Protein AF-A0A7X4BFS0-F1 (afdb_monomer)

Solvent-accessible surface area (backbone atoms only — not comparable to full-atom values): 9267 Å² total; per-residue (Å²): 131,90,77,51,60,49,44,69,48,76,44,58,47,98,89,66,48,78,75,46,75,37,72,55,96,69,86,76,46,58,74,46,73,64,33,52,51,32,42,39,51,57,67,19,65,81,43,60,78,90,47,25,66,59,45,36,52,52,49,55,56,50,54,76,76,43,89,74,65,77,42,46,57,51,47,68,47,74,49,69,36,77,78,54,29,40,40,33,29,56,50,80,63,52,73,77,65,92,66,52,55,41,28,45,33,22,42,80,90,52,49,80,75,49,74,45,74,43,67,77,72,58,46,77,77,46,38,52,90,51,31,37,35,26,38,34,62,53,99,84,66,52,80,40,84,46,80,41,81,40,83,81,92,78,131

Sequence (155 aa):
MAQNDSYEIKAFDLDGTLRKIVRRDHERVAPTPAHLDAYIEDQAAASPEEERTQRRAELRESLRHRYVPETHPAYAAAMSDLADHLWVREYNLPGEGDAEPAWTIFDPDGRVLGFMETPAGLSIFEVGEDYILGLTRDDLGVEFVQMWTLERSGR

Mean predicted aligned error: 5.93 Å

pLDDT: mean 88.61, std 8.71, range [41.59, 96.75]

Nearest PDB structures (foldseek):
  5nni-assembly1_A  TM=5.300E-01  e=1.292E-01  Mus musculus
  3f6k-assembly1_A  TM=4.888E-01  e=1.534E-01  Homo sapiens
  5nmr-assembly1_A  TM=4.929E-01  e=2.287E-01  Mus musculus
  5znn-assembly1_B  TM=5.126E-01  e=3.220E-01  Mus musculus
  5znn-assembly1_A  TM=4.950E-01  e=2.873E-01  Mus musculus

Radius of gyration: 18.16 Å; Cα contacts (8 Å, |Δi|>4): 235; chains: 1; bounding box: 48×37×43 Å

Structure (mmCIF, N/CA/C/O backbone):
data_AF-A0A7X4BFS0-F1
#
_entry.id   AF-A0A7X4BFS0-F1
#
loop_
_atom_site.group_PDB
_atom_site.id
_atom_site.type_symbol
_atom_site.label_atom_id
_atom_site.label_alt_id
_atom_site.label_comp_id
_atom_site.label_asym_id
_atom_site.label_entity_id
_atom_site.label_seq_id
_atom_site.pdbx_PDB_ins_code
_atom_site.Cartn_x
_atom_site.Cartn_y
_atom_site.Cartn_z
_atom_site.occupancy
_atom_site.B_iso_or_equiv
_atom_site.auth_seq_id
_atom_site.auth_comp_id
_atom_site.auth_asym_id
_atom_site.auth_atom_id
_atom_site.pdbx_PDB_model_num
ATOM 1 N N . MET A 1 1 ? 8.533 -17.268 5.330 1.00 41.59 1 MET A N 1
ATOM 2 C CA . MET A 1 1 ? 8.102 -16.016 4.675 1.00 41.59 1 MET A CA 1
ATOM 3 C C . MET A 1 1 ? 6.617 -16.155 4.411 1.00 41.59 1 MET A C 1
ATOM 5 O O . MET A 1 1 ? 6.233 -17.201 3.907 1.00 41.59 1 MET A O 1
ATOM 9 N N . ALA A 1 2 ? 5.789 -15.203 4.840 1.00 49.16 2 ALA A N 1
ATOM 10 C CA . ALA A 1 2 ? 4.365 -15.236 4.511 1.00 49.16 2 ALA A CA 1
ATOM 11 C C . ALA A 1 2 ? 4.211 -14.993 3.003 1.00 49.16 2 ALA A C 1
ATOM 13 O O . ALA A 1 2 ? 4.809 -14.056 2.474 1.00 49.16 2 ALA A O 1
ATOM 14 N N . GLN A 1 3 ? 3.487 -15.872 2.317 1.00 64.88 3 GLN A N 1
ATOM 15 C CA . GLN A 1 3 ? 3.203 -15.745 0.892 1.00 64.88 3 GLN A CA 1
ATOM 16 C C . GLN A 1 3 ? 1.954 -14.865 0.760 1.00 64.88 3 GLN A C 1
ATOM 18 O O . GLN A 1 3 ? 0.914 -15.196 1.319 1.00 64.88 3 GLN A O 1
ATOM 23 N N . ASN A 1 4 ? 2.080 -13.708 0.107 1.00 79.62 4 ASN A N 1
ATOM 24 C CA . ASN A 1 4 ? 0.966 -12.786 -0.152 1.00 79.62 4 ASN A CA 1
ATOM 25 C C . ASN A 1 4 ? 0.346 -13.081 -1.530 1.00 79.62 4 ASN A C 1
ATOM 27 O O . ASN A 1 4 ? 0.113 -12.179 -2.314 1.00 79.62 4 ASN A O 1
ATOM 31 N N . ASP A 1 5 ? 0.166 -14.353 -1.876 1.00 78.62 5 ASP A N 1
ATOM 32 C CA . ASP A 1 5 ? -0.417 -14.824 -3.148 1.00 78.62 5 ASP A CA 1
ATOM 33 C C . ASP A 1 5 ? -1.904 -15.204 -3.010 1.00 78.62 5 ASP A C 1
ATOM 35 O O . ASP A 1 5 ? -2.540 -15.750 -3.917 1.00 78.62 5 ASP A O 1
ATOM 39 N N . SER A 1 6 ? -2.466 -14.962 -1.830 1.00 82.81 6 SER A N 1
ATOM 40 C CA . SER A 1 6 ? -3.864 -15.185 -1.501 1.00 82.81 6 SER A CA 1
ATOM 41 C C . SER A 1 6 ? -4.358 -14.063 -0.602 1.00 82.81 6 SER A C 1
ATOM 43 O O . SER A 1 6 ? -3.615 -13.543 0.230 1.00 82.81 6 SER A O 1
ATOM 45 N N . TYR A 1 7 ? -5.624 -13.685 -0.773 1.00 86.81 7 TYR A N 1
ATOM 46 C CA . TYR A 1 7 ? -6.253 -12.636 0.022 1.00 86.81 7 TYR A CA 1
ATOM 47 C C . TYR A 1 7 ? -6.658 -13.213 1.385 1.00 86.81 7 TYR A C 1
ATOM 49 O O . TYR A 1 7 ? -7.826 -13.503 1.635 1.00 86.81 7 TYR A O 1
ATOM 57 N N . GLU A 1 8 ? -5.668 -13.462 2.244 1.00 90.69 8 GLU A N 1
ATOM 58 C CA . GLU A 1 8 ? -5.842 -13.988 3.598 1.00 90.69 8 GLU A CA 1
ATOM 59 C C . GLU A 1 8 ? -5.152 -13.073 4.613 1.00 90.69 8 GLU A C 1
ATOM 61 O O . GLU A 1 8 ? -3.926 -13.003 4.676 1.00 90.69 8 GLU A O 1
ATOM 66 N N . ILE A 1 9 ? -5.944 -12.414 5.460 1.00 88.94 9 ILE A N 1
ATOM 67 C CA . ILE A 1 9 ? -5.435 -11.525 6.509 1.00 88.94 9 ILE A CA 1
ATOM 68 C C . ILE A 1 9 ? -5.795 -12.112 7.866 1.00 88.94 9 ILE A C 1
ATOM 70 O O . ILE A 1 9 ? -6.963 -12.376 8.157 1.00 88.94 9 ILE A O 1
ATOM 74 N N . LYS A 1 10 ? -4.781 -12.333 8.705 1.00 89.56 10 LYS A N 1
ATOM 75 C CA . LYS A 1 10 ? -4.931 -12.904 10.048 1.00 89.56 10 LYS A CA 1
ATOM 76 C C . LYS A 1 10 ? -4.791 -11.812 11.094 1.00 89.56 10 LYS A C 1
ATOM 78 O O . LYS A 1 10 ? -3.779 -11.118 11.116 1.00 89.56 10 LYS A O 1
ATOM 83 N N . ALA A 1 11 ? -5.782 -11.707 11.968 1.00 84.94 11 ALA A N 1
ATOM 84 C CA . ALA A 1 11 ? -5.746 -10.833 13.130 1.00 84.94 11 ALA A CA 1
ATOM 85 C C . ALA A 1 11 ? -5.455 -11.662 14.382 1.00 84.94 11 ALA A C 1
ATOM 87 O O . ALA A 1 11 ? -6.093 -12.695 14.614 1.00 84.94 11 ALA A O 1
ATOM 88 N N . PHE A 1 12 ? -4.502 -11.193 15.180 1.00 86.50 12 PHE A N 1
ATOM 89 C CA . PHE A 1 12 ? -4.064 -11.834 16.413 1.00 86.50 12 PHE A CA 1
ATOM 90 C C . PHE A 1 12 ? -4.269 -10.881 17.589 1.00 86.50 12 PHE A C 1
ATOM 92 O O . PHE A 1 12 ? -4.117 -9.670 17.429 1.00 86.50 12 PHE A O 1
ATOM 99 N N . ASP A 1 13 ? -4.589 -11.432 18.754 1.00 83.62 13 ASP A N 1
ATOM 100 C CA . ASP A 1 13 ? -4.540 -10.695 20.013 1.00 83.62 13 ASP A CA 1
ATOM 101 C C . ASP A 1 13 ? -3.078 -10.458 20.442 1.00 83.62 13 ASP A C 1
ATOM 103 O O . ASP A 1 13 ? -2.138 -11.041 19.891 1.00 83.62 13 ASP A O 1
ATOM 107 N N . LEU A 1 14 ? -2.867 -9.597 21.445 1.00 87.25 14 LEU A N 1
ATOM 108 C CA . LEU A 1 14 ? -1.523 -9.247 21.938 1.00 87.25 14 LEU A CA 1
ATOM 109 C C . LEU A 1 14 ? -0.746 -10.445 22.509 1.00 87.25 14 LEU A C 1
ATOM 111 O O . LEU A 1 14 ? 0.478 -10.395 22.604 1.00 87.25 14 LEU A O 1
ATOM 115 N N . ASP A 1 15 ? -1.445 -11.515 22.885 1.00 92.44 15 ASP A N 1
ATOM 116 C CA . ASP A 1 15 ? -0.857 -12.771 23.352 1.00 92.44 15 ASP A CA 1
ATOM 117 C C . ASP A 1 15 ? -0.504 -13.746 22.207 1.00 92.44 15 ASP A C 1
ATOM 119 O O . ASP A 1 15 ? 0.026 -14.829 22.456 1.00 92.44 15 ASP A O 1
ATOM 123 N N . GLY A 1 16 ? -0.761 -13.362 20.951 1.00 89.69 16 GLY A N 1
ATOM 124 C CA . GLY A 1 16 ? -0.528 -14.179 19.761 1.00 89.69 16 GLY A CA 1
ATOM 125 C C . GLY A 1 16 ? -1.666 -15.146 19.429 1.00 89.69 16 GLY A C 1
ATOM 126 O O . GLY A 1 16 ? -1.545 -15.920 18.474 1.00 89.69 16 GLY A O 1
ATOM 127 N N . THR A 1 17 ? -2.774 -15.116 20.170 1.00 92.56 17 THR A N 1
ATOM 128 C CA . THR A 1 17 ? -3.954 -15.927 19.869 1.00 92.56 17 THR A CA 1
ATOM 129 C C . THR A 1 17 ? -4.582 -15.452 18.565 1.00 92.56 17 THR A C 1
ATOM 131 O O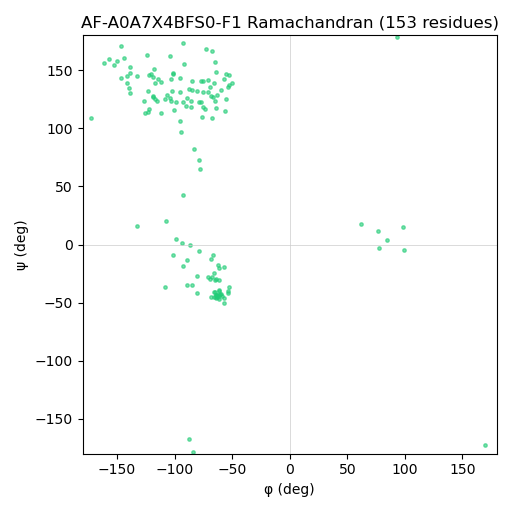 . THR A 1 17 ? -4.867 -14.270 18.384 1.00 92.56 17 THR A O 1
ATOM 134 N N . LEU A 1 18 ? -4.803 -16.375 17.624 1.00 90.50 18 LEU A N 1
ATOM 135 C CA . LEU A 1 18 ? -5.497 -16.061 16.379 1.00 90.50 18 LEU A CA 1
ATOM 136 C C . LEU A 1 18 ? -6.960 -15.730 16.687 1.00 90.50 18 LEU A C 1
ATOM 138 O O . LEU A 1 18 ? -7.751 -16.622 16.989 1.00 90.50 18 LEU A O 1
ATOM 142 N N . ARG A 1 19 ? -7.319 -14.455 16.553 1.00 86.38 19 ARG A N 1
ATOM 143 C CA . ARG A 1 19 ? -8.685 -13.975 16.755 1.00 86.38 19 ARG A CA 1
ATOM 144 C C . ARG A 1 19 ? -9.543 -14.244 15.526 1.00 86.38 19 ARG A C 1
ATOM 146 O O . ARG A 1 19 ? -10.704 -14.628 15.648 1.00 86.38 19 ARG A O 1
ATOM 153 N N . LYS A 1 20 ? -8.988 -14.012 14.329 1.00 84.69 20 LYS A N 1
ATOM 154 C CA . LYS A 1 20 ? -9.778 -14.003 13.092 1.00 84.69 20 LYS A CA 1
ATOM 155 C C . LYS A 1 20 ? -8.943 -14.164 11.828 1.00 84.69 20 LYS A C 1
ATOM 157 O O . LYS A 1 20 ? -7.771 -13.798 11.785 1.00 84.69 20 LYS A O 1
ATOM 162 N N . ILE A 1 21 ? -9.599 -14.655 10.777 1.00 89.94 21 ILE A N 1
ATOM 163 C CA . ILE A 1 21 ? -9.084 -14.664 9.408 1.00 89.94 21 ILE A CA 1
ATOM 164 C C . ILE A 1 21 ? -10.112 -13.998 8.486 1.00 89.94 21 ILE A C 1
ATOM 166 O O . ILE A 1 21 ? -11.258 -14.439 8.431 1.00 89.94 21 ILE A O 1
ATOM 170 N N . VAL A 1 22 ? -9.700 -12.961 7.758 1.00 90.19 22 VAL A N 1
ATOM 171 C CA . VAL A 1 22 ? -10.470 -12.349 6.665 1.00 90.19 22 VAL A CA 1
ATOM 172 C C . VAL A 1 22 ? -10.004 -12.962 5.351 1.00 90.19 22 VAL A C 1
ATOM 174 O O . VAL A 1 22 ? -8.800 -13.064 5.110 1.00 90.19 22 VAL A O 1
ATOM 177 N N . ARG A 1 23 ? -10.961 -13.389 4.520 1.00 90.12 23 ARG A N 1
ATOM 178 C CA . ARG A 1 23 ? -10.706 -13.946 3.191 1.00 90.12 23 ARG A CA 1
ATOM 179 C C . ARG A 1 23 ? -11.629 -13.328 2.157 1.00 90.12 23 ARG A C 1
ATOM 181 O O . ARG A 1 23 ? -12.796 -13.077 2.451 1.00 90.12 23 ARG A O 1
ATOM 188 N N . ARG A 1 24 ? -11.116 -13.155 0.944 1.00 88.06 24 ARG A N 1
ATOM 189 C CA . ARG A 1 24 ? -11.880 -12.741 -0.236 1.00 88.06 24 ARG A CA 1
ATOM 190 C C . ARG A 1 24 ? -11.411 -13.561 -1.435 1.00 88.06 24 ARG A C 1
ATOM 192 O O . ARG A 1 24 ? -10.241 -13.934 -1.499 1.00 88.06 24 ARG A O 1
ATOM 199 N N . ASP A 1 25 ? -12.314 -13.846 -2.368 1.00 85.88 25 ASP A N 1
ATOM 200 C CA . ASP A 1 25 ? -11.908 -14.415 -3.653 1.00 85.88 25 ASP A CA 1
ATOM 201 C C . ASP A 1 25 ? -11.025 -13.410 -4.398 1.00 85.88 25 ASP A C 1
ATOM 203 O O . ASP A 1 25 ? -11.378 -12.238 -4.548 1.00 85.88 25 ASP A O 1
ATOM 207 N N . HIS A 1 26 ? -9.863 -13.880 -4.838 1.00 85.25 26 HIS A N 1
ATOM 208 C CA . HIS A 1 26 ? -8.877 -13.093 -5.562 1.00 85.25 26 HIS A CA 1
ATOM 209 C C . HIS A 1 26 ? -8.308 -13.936 -6.698 1.00 85.25 26 HIS A C 1
ATOM 211 O O . HIS A 1 26 ? -7.898 -15.084 -6.498 1.00 85.25 26 HIS A O 1
ATOM 217 N N . GLU A 1 27 ? -8.289 -13.357 -7.893 1.00 86.62 27 GLU A N 1
ATOM 218 C CA . GLU A 1 27 ? -7.692 -13.986 -9.059 1.00 86.62 27 GLU A CA 1
ATOM 219 C C . GLU A 1 27 ? -6.169 -13.912 -8.966 1.00 86.62 27 GLU A C 1
ATOM 221 O O . GLU A 1 27 ? -5.581 -12.836 -8.953 1.00 86.62 27 GLU A O 1
ATOM 226 N N . ARG A 1 28 ? -5.515 -15.074 -8.925 1.00 88.44 28 ARG A N 1
ATOM 227 C CA . ARG A 1 28 ? -4.054 -15.146 -8.918 1.00 88.44 28 ARG A CA 1
ATOM 228 C C . ARG A 1 28 ? -3.508 -14.875 -10.310 1.00 88.44 28 ARG A C 1
ATOM 230 O O . ARG A 1 28 ? -3.607 -15.725 -11.193 1.00 88.44 28 ARG A O 1
ATOM 237 N N . VAL A 1 29 ? -2.868 -13.724 -10.474 1.00 90.38 29 VAL A N 1
ATOM 238 C CA . VAL A 1 29 ? -2.270 -13.318 -11.748 1.00 90.38 29 VAL A CA 1
ATOM 239 C C . VAL A 1 29 ? -0.770 -13.599 -11.741 1.00 90.38 29 VAL A C 1
ATOM 241 O O . VAL A 1 29 ? -0.040 -13.092 -10.890 1.00 90.38 29 VAL A O 1
ATOM 244 N N . ALA A 1 30 ? -0.289 -14.385 -12.705 1.00 91.62 30 ALA A N 1
ATOM 245 C CA . ALA A 1 30 ? 1.142 -14.614 -12.895 1.00 91.62 30 ALA A CA 1
ATOM 246 C C . ALA A 1 30 ? 1.823 -13.391 -13.547 1.00 91.62 30 ALA A C 1
ATOM 248 O O . ALA A 1 30 ? 1.255 -12.786 -14.466 1.00 91.62 30 ALA A O 1
ATOM 249 N N . PRO A 1 31 ? 3.051 -13.018 -13.139 1.00 91.56 31 PRO A N 1
ATOM 250 C CA . PRO A 1 31 ? 3.810 -11.981 -13.828 1.00 91.56 31 PRO A CA 1
ATOM 251 C C . PRO A 1 31 ? 4.064 -12.343 -15.296 1.00 91.56 31 PRO A C 1
ATOM 253 O O . PRO A 1 31 ? 4.492 -13.450 -15.621 1.00 91.56 31 PRO A O 1
ATOM 256 N N . THR A 1 32 ? 3.826 -11.388 -16.192 1.00 92.12 32 THR A N 1
ATOM 257 C CA . THR A 1 32 ? 4.128 -11.510 -17.622 1.00 92.12 32 THR A CA 1
ATOM 258 C C . THR A 1 32 ? 5.390 -10.706 -17.939 1.00 92.12 32 THR A C 1
ATOM 260 O O . THR A 1 32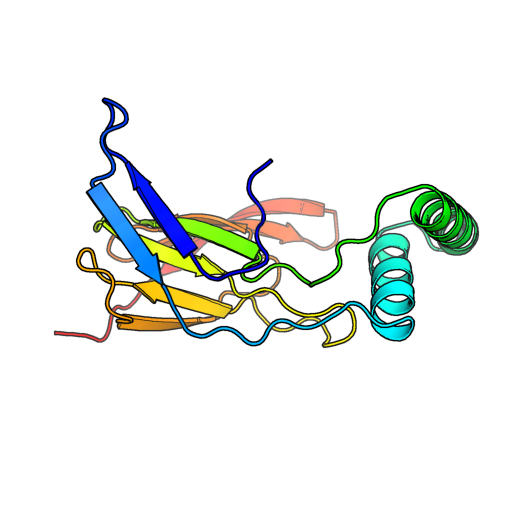 ? 5.741 -9.804 -17.173 1.00 92.12 32 THR A O 1
ATOM 263 N N . PRO A 1 33 ? 6.066 -10.951 -19.076 1.00 91.00 33 PRO A N 1
ATOM 264 C CA . PRO A 1 33 ? 7.158 -10.086 -19.519 1.00 91.00 33 PRO A CA 1
ATOM 265 C C . PRO A 1 33 ? 6.759 -8.603 -19.589 1.00 91.00 33 PRO A C 1
ATOM 267 O O . PRO A 1 33 ? 7.542 -7.750 -19.191 1.00 91.00 33 PRO A O 1
ATOM 270 N N . ALA A 1 34 ? 5.516 -8.306 -19.987 1.00 92.00 34 ALA A N 1
ATOM 271 C CA . ALA A 1 34 ? 4.992 -6.942 -20.014 1.00 92.00 34 ALA A CA 1
ATOM 272 C C . ALA A 1 34 ? 4.883 -6.323 -18.609 1.00 92.00 34 ALA A C 1
ATOM 274 O O . ALA A 1 34 ? 5.263 -5.170 -18.436 1.00 92.00 34 ALA A O 1
ATOM 275 N N . HIS A 1 35 ? 4.448 -7.088 -17.596 1.00 92.31 35 HIS A N 1
ATOM 276 C CA . HIS A 1 35 ? 4.4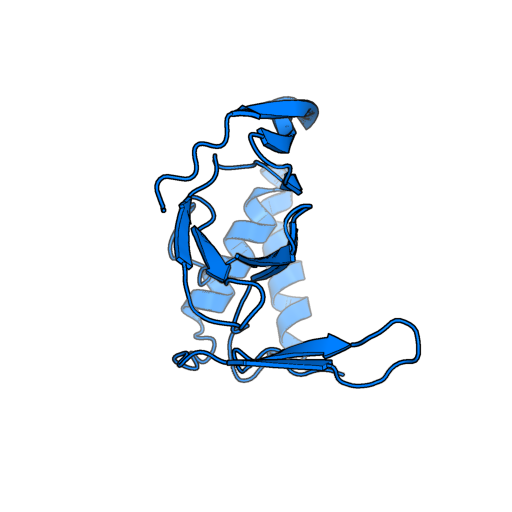55 -6.620 -16.201 1.00 92.31 35 HIS A CA 1
ATOM 277 C C . HIS A 1 35 ? 5.879 -6.303 -15.723 1.00 92.31 35 HIS A C 1
ATOM 279 O O . HIS A 1 35 ? 6.094 -5.325 -15.013 1.00 92.31 35 HIS A O 1
ATOM 285 N N . LEU A 1 36 ? 6.863 -7.121 -16.111 1.00 90.69 36 LEU A N 1
ATOM 286 C CA . LEU A 1 36 ? 8.258 -6.901 -15.728 1.00 90.69 36 LEU A CA 1
ATOM 287 C C . LEU A 1 36 ? 8.841 -5.656 -16.399 1.00 90.69 36 LEU A C 1
ATOM 289 O O . LEU A 1 36 ? 9.477 -4.853 -15.722 1.00 90.69 36 LEU A O 1
ATOM 293 N N . ASP A 1 37 ? 8.609 -5.478 -17.700 1.00 92.94 37 ASP A N 1
ATOM 294 C CA . ASP A 1 37 ? 9.054 -4.284 -18.419 1.00 92.94 37 ASP A CA 1
ATOM 295 C C . ASP A 1 37 ? 8.381 -3.021 -17.868 1.00 92.94 37 ASP A C 1
ATOM 297 O O . ASP A 1 37 ? 9.071 -2.040 -17.604 1.00 92.94 37 ASP A O 1
ATOM 301 N N . ALA A 1 38 ? 7.072 -3.060 -17.602 1.00 92.62 38 ALA A N 1
ATOM 302 C CA . ALA A 1 38 ? 6.355 -1.943 -16.990 1.00 92.62 38 ALA A CA 1
ATOM 303 C C . ALA A 1 38 ? 6.899 -1.604 -15.595 1.00 92.62 38 ALA A C 1
ATOM 305 O O . ALA A 1 38 ? 7.131 -0.436 -15.298 1.00 92.62 38 ALA A O 1
ATOM 306 N N . TYR A 1 39 ? 7.178 -2.616 -14.767 1.00 90.25 39 TYR A N 1
ATOM 307 C CA . TYR A 1 39 ? 7.820 -2.420 -13.468 1.00 90.25 39 TYR A CA 1
ATOM 308 C C . TYR A 1 39 ? 9.206 -1.770 -13.604 1.00 90.25 39 TYR A C 1
ATOM 310 O O . TYR A 1 39 ? 9.547 -0.870 -12.843 1.00 90.25 39 TYR A O 1
ATOM 318 N N . ILE A 1 40 ? 10.016 -2.195 -14.578 1.00 92.50 40 ILE A N 1
ATOM 319 C CA . ILE A 1 40 ? 11.336 -1.601 -14.823 1.00 92.50 40 ILE A CA 1
ATOM 320 C C . ILE A 1 40 ? 11.217 -0.131 -15.240 1.00 92.50 40 ILE A C 1
ATOM 322 O O . ILE A 1 40 ? 11.993 0.692 -14.752 1.00 92.50 40 ILE A O 1
ATOM 326 N N . GLU A 1 41 ? 10.287 0.199 -16.139 1.00 92.94 41 GLU A N 1
ATOM 327 C CA . GLU A 1 41 ? 10.086 1.578 -16.592 1.00 92.94 41 GLU A CA 1
ATOM 328 C C . GLU A 1 41 ? 9.580 2.478 -15.459 1.00 92.94 41 GLU A C 1
ATOM 330 O O . GLU A 1 41 ? 10.149 3.548 -15.253 1.00 92.94 41 GLU A O 1
ATOM 335 N N . ASP A 1 42 ? 8.600 2.023 -14.674 1.00 89.06 42 ASP A N 1
ATOM 336 C CA . ASP A 1 42 ? 8.082 2.742 -13.502 1.00 89.06 42 ASP A CA 1
ATOM 337 C C . ASP A 1 42 ? 9.195 3.050 -12.483 1.00 89.06 42 ASP A C 1
ATOM 339 O O . ASP A 1 42 ? 9.441 4.199 -12.112 1.00 89.06 42 ASP A O 1
ATOM 343 N N . GLN A 1 43 ? 9.979 2.035 -12.113 1.00 89.06 43 GLN A N 1
ATOM 344 C CA . GLN A 1 43 ? 11.072 2.201 -11.154 1.00 89.06 43 GLN A CA 1
ATOM 345 C C . GLN A 1 43 ? 12.221 3.068 -11.686 1.00 89.06 43 GLN A C 1
ATOM 347 O O . GLN A 1 43 ? 12.940 3.690 -10.901 1.00 89.06 43 GLN A O 1
ATOM 352 N N . ALA A 1 44 ? 12.431 3.103 -13.003 1.00 92.56 44 ALA A N 1
ATOM 353 C CA . ALA A 1 44 ? 13.421 3.977 -13.621 1.00 92.56 44 ALA A CA 1
ATOM 354 C C . ALA A 1 44 ? 12.912 5.417 -13.786 1.00 92.56 44 ALA A C 1
ATOM 356 O O . ALA A 1 44 ? 13.728 6.337 -13.782 1.00 92.56 44 ALA A O 1
ATOM 357 N N . ALA A 1 45 ? 11.600 5.639 -13.908 1.00 88.88 45 ALA A N 1
ATOM 358 C CA . ALA A 1 45 ? 11.013 6.969 -14.079 1.00 88.88 45 ALA A CA 1
ATOM 359 C C . ALA A 1 45 ? 11.297 7.898 -12.886 1.00 88.88 45 ALA A C 1
ATOM 361 O O . ALA A 1 45 ? 11.479 9.102 -13.082 1.00 88.88 45 ALA A O 1
ATOM 362 N N . ALA A 1 46 ? 11.431 7.325 -11.685 1.00 83.56 46 ALA A N 1
ATOM 363 C CA . ALA A 1 46 ? 11.816 8.031 -10.463 1.00 83.56 46 ALA A CA 1
ATOM 364 C C . ALA A 1 46 ? 13.273 8.547 -10.458 1.00 83.56 46 ALA A C 1
ATOM 366 O O . ALA A 1 46 ? 13.641 9.331 -9.584 1.00 83.56 46 ALA A O 1
ATOM 367 N N . SER A 1 47 ? 14.118 8.116 -11.404 1.00 88.50 47 SER A N 1
ATOM 368 C CA . SER A 1 47 ? 15.504 8.583 -11.547 1.00 88.50 47 SER A CA 1
ATOM 369 C C . SER A 1 47 ? 15.626 9.777 -12.513 1.00 88.50 47 SER A C 1
ATOM 371 O O . SER A 1 47 ? 14.798 9.913 -13.427 1.00 88.50 47 SER A O 1
ATOM 373 N N . PRO A 1 48 ? 16.679 10.615 -12.370 1.00 91.31 48 PRO A N 1
ATOM 374 C CA . PRO A 1 48 ? 17.017 11.662 -13.340 1.00 91.31 48 PRO A CA 1
ATOM 375 C C . PRO A 1 48 ? 17.144 11.106 -14.762 1.00 91.31 48 PRO A C 1
ATOM 377 O O . PRO A 1 48 ? 17.598 9.974 -14.942 1.00 91.31 48 PRO A O 1
ATOM 380 N N . GLU A 1 49 ? 16.752 11.890 -15.772 1.00 91.56 49 GLU A N 1
ATOM 381 C CA . GLU A 1 49 ? 16.637 11.441 -17.169 1.00 91.56 49 GLU A CA 1
ATOM 382 C C . GLU A 1 49 ? 17.927 10.802 -17.703 1.00 91.56 49 GLU A C 1
ATOM 384 O O . GLU A 1 49 ? 17.881 9.745 -18.340 1.00 91.56 49 GLU A O 1
ATOM 389 N N . GLU A 1 50 ? 19.071 11.397 -17.376 1.00 94.19 50 GLU A N 1
ATOM 390 C CA . GLU A 1 50 ? 20.403 10.961 -17.788 1.00 94.19 50 GLU A CA 1
ATOM 391 C C . GLU A 1 50 ? 20.767 9.580 -17.223 1.00 94.19 50 GLU A C 1
ATOM 393 O O . GLU A 1 50 ? 21.498 8.811 -17.853 1.00 94.19 50 GLU A O 1
ATOM 398 N N . GLU A 1 51 ? 20.222 9.232 -16.056 1.00 94.19 51 GLU A N 1
ATOM 399 C CA . GLU A 1 51 ? 20.493 7.979 -15.352 1.00 94.19 51 GLU A CA 1
ATOM 400 C C . GLU A 1 51 ? 19.487 6.874 -15.698 1.00 94.19 51 GLU A C 1
ATOM 402 O O . GLU A 1 51 ? 19.792 5.692 -15.518 1.00 94.19 51 GLU A O 1
ATOM 407 N N . ARG A 1 52 ? 18.311 7.207 -16.255 1.00 93.94 52 ARG A N 1
ATOM 408 C CA . ARG A 1 52 ? 17.224 6.234 -16.507 1.00 93.94 52 ARG A CA 1
ATOM 409 C C . ARG A 1 52 ? 17.676 5.027 -17.319 1.00 93.94 52 ARG A C 1
ATOM 411 O O . ARG A 1 52 ? 17.286 3.900 -17.026 1.00 93.94 52 ARG A O 1
ATOM 418 N N . THR A 1 53 ? 18.515 5.227 -18.336 1.00 95.19 53 THR A N 1
ATOM 419 C CA . THR A 1 53 ? 19.012 4.119 -19.173 1.00 95.19 53 THR A CA 1
ATOM 420 C C . THR A 1 53 ? 19.865 3.140 -18.378 1.00 95.19 53 THR A C 1
ATOM 422 O O . THR A 1 53 ? 19.648 1.930 -18.473 1.00 95.19 53 THR A O 1
ATOM 425 N N . GLN A 1 54 ? 20.791 3.660 -17.574 1.00 94.38 54 GLN A N 1
ATOM 426 C CA . GLN A 1 54 ? 21.627 2.847 -16.700 1.00 94.38 54 GLN A CA 1
ATOM 427 C C . GLN A 1 54 ? 20.764 2.148 -15.642 1.00 94.38 54 GLN A C 1
ATOM 429 O O . GLN A 1 54 ? 20.875 0.936 -15.450 1.00 94.38 54 GLN A O 1
ATOM 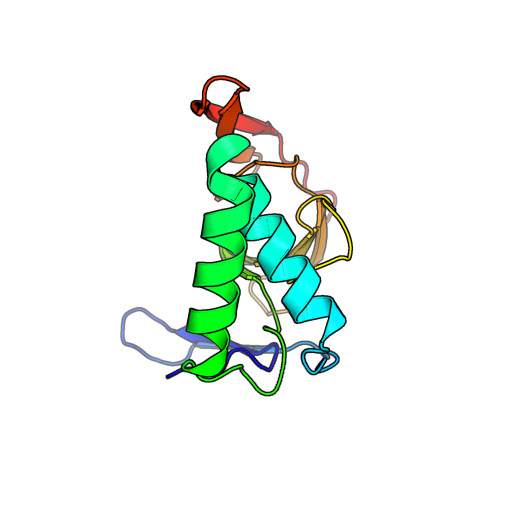434 N N . ARG A 1 55 ? 19.812 2.877 -15.049 1.00 94.12 55 ARG A N 1
ATOM 435 C CA . ARG A 1 55 ? 18.891 2.347 -14.044 1.00 94.12 55 ARG A CA 1
ATOM 436 C C . ARG A 1 55 ? 18.056 1.176 -14.564 1.00 94.12 55 ARG A C 1
ATOM 438 O O . ARG A 1 55 ? 17.945 0.154 -13.889 1.00 94.12 55 ARG A O 1
ATOM 445 N N . ARG A 1 56 ? 17.519 1.273 -15.786 1.00 94.94 56 ARG A N 1
ATOM 446 C CA . ARG A 1 56 ? 16.798 0.165 -16.438 1.00 94.94 56 ARG A CA 1
ATOM 447 C C . ARG A 1 56 ? 17.670 -1.069 -16.627 1.00 94.94 56 ARG A C 1
ATOM 449 O O . ARG A 1 56 ? 17.198 -2.186 -16.418 1.00 94.94 56 ARG A O 1
ATOM 456 N N . ALA A 1 57 ? 18.920 -0.886 -17.051 1.00 93.94 57 ALA A N 1
ATOM 457 C CA . ALA A 1 57 ? 19.849 -1.994 -17.256 1.00 93.94 57 ALA A CA 1
ATOM 458 C C . ALA A 1 57 ? 20.152 -2.716 -15.933 1.00 93.94 57 ALA A C 1
ATOM 460 O O . ALA A 1 57 ? 20.084 -3.943 -15.879 1.00 93.94 57 ALA A O 1
ATOM 461 N N . GLU A 1 58 ? 20.388 -1.963 -14.858 1.00 92.81 58 GLU A N 1
ATOM 462 C CA . GLU A 1 58 ? 20.603 -2.505 -13.512 1.00 92.81 58 GLU A CA 1
ATOM 463 C C . GLU A 1 58 ? 19.388 -3.268 -12.986 1.00 92.81 58 GLU A C 1
ATOM 465 O O . GLU A 1 58 ? 19.528 -4.376 -12.467 1.00 92.81 58 GLU A O 1
ATOM 470 N N . LEU A 1 59 ? 18.186 -2.707 -13.142 1.00 91.94 59 LEU A N 1
ATOM 471 C CA . LEU A 1 59 ? 16.948 -3.361 -12.725 1.00 91.94 59 LEU A CA 1
ATOM 472 C C . LEU A 1 59 ? 16.743 -4.679 -13.478 1.00 91.94 59 LEU A C 1
ATOM 474 O O . LEU A 1 59 ? 16.504 -5.707 -12.840 1.00 91.94 59 LEU A O 1
ATOM 478 N N . ARG A 1 60 ? 16.923 -4.678 -14.808 1.00 92.00 60 ARG A N 1
ATOM 479 C CA . ARG A 1 60 ? 16.853 -5.891 -15.640 1.00 92.00 60 ARG A CA 1
ATOM 480 C C . ARG A 1 60 ? 17.839 -6.951 -15.179 1.00 92.00 60 ARG A C 1
ATOM 482 O O . ARG A 1 60 ? 17.465 -8.115 -15.058 1.00 92.00 60 ARG A O 1
ATOM 489 N N . GLU A 1 61 ? 19.078 -6.561 -14.914 1.00 91.12 61 GLU A N 1
ATOM 490 C CA . GLU A 1 61 ? 20.102 -7.494 -14.457 1.00 91.12 61 GLU A CA 1
ATOM 491 C C . GLU A 1 61 ? 19.778 -8.056 -13.070 1.00 91.12 61 GLU A C 1
ATOM 493 O O . GLU A 1 61 ? 19.895 -9.261 -12.841 1.00 91.12 61 GLU A O 1
ATOM 498 N N . SER A 1 62 ? 19.283 -7.217 -12.158 1.00 87.56 62 SER A N 1
ATOM 499 C CA . SER A 1 62 ? 18.875 -7.657 -10.823 1.00 87.56 62 SER A CA 1
ATOM 500 C C . SER A 1 62 ? 17.735 -8.680 -10.876 1.00 87.56 62 SER A C 1
ATOM 502 O O . SER A 1 62 ? 17.769 -9.677 -10.154 1.00 87.56 62 SER A O 1
ATOM 504 N N . LEU A 1 63 ? 16.762 -8.487 -11.774 1.00 86.00 63 LEU A N 1
ATOM 505 C CA . LEU A 1 63 ? 15.617 -9.383 -11.938 1.00 86.00 63 LEU A CA 1
ATOM 506 C C . LEU A 1 63 ? 16.014 -10.741 -12.521 1.00 86.00 63 LEU A C 1
ATOM 508 O O . LEU A 1 63 ? 15.393 -11.739 -12.175 1.00 86.00 63 LEU A O 1
ATOM 512 N N . ARG A 1 64 ? 17.074 -10.818 -13.338 1.00 85.31 64 ARG A N 1
ATOM 513 C CA . ARG A 1 64 ? 17.604 -12.105 -13.832 1.00 85.31 64 ARG A CA 1
ATOM 514 C C . ARG A 1 64 ? 18.162 -12.985 -12.714 1.00 85.31 64 ARG A C 1
ATOM 516 O O . ARG A 1 64 ? 18.139 -14.205 -12.834 1.00 85.31 64 ARG A O 1
ATOM 523 N N . HIS A 1 65 ? 18.678 -12.365 -11.656 1.00 80.31 65 HIS A N 1
ATOM 524 C CA . HIS A 1 65 ? 19.340 -13.048 -10.543 1.00 80.31 65 HIS A CA 1
ATOM 525 C C . HIS A 1 65 ? 18.447 -13.191 -9.307 1.00 80.31 65 HIS A C 1
ATOM 527 O O . HIS A 1 65 ? 18.817 -13.872 -8.349 1.00 80.31 65 HIS A O 1
ATOM 533 N N . ARG A 1 66 ? 17.278 -12.546 -9.308 1.00 81.12 66 ARG A N 1
ATOM 534 C CA . ARG A 1 66 ? 16.317 -12.573 -8.209 1.00 81.12 66 ARG A CA 1
ATOM 535 C C . ARG A 1 66 ? 15.181 -13.537 -8.524 1.00 81.12 66 ARG A C 1
ATOM 537 O O . ARG A 1 66 ? 14.765 -13.692 -9.665 1.00 81.12 66 ARG A O 1
ATOM 544 N N . TYR A 1 67 ? 14.648 -14.161 -7.479 1.00 77.44 67 TYR A N 1
ATOM 545 C CA . TYR A 1 67 ? 13.399 -14.903 -7.580 1.00 77.44 67 TYR A CA 1
ATOM 546 C C . TYR A 1 67 ? 12.252 -13.943 -7.925 1.00 77.44 67 TYR A C 1
ATOM 548 O O . TYR A 1 67 ? 11.954 -13.033 -7.146 1.00 77.44 67 TYR A O 1
ATOM 556 N N . VAL A 1 68 ? 11.629 -14.152 -9.086 1.00 79.62 68 VAL A N 1
ATOM 557 C CA . VAL A 1 68 ? 10.354 -13.524 -9.447 1.00 79.62 68 VAL A CA 1
ATOM 558 C C . VAL A 1 68 ? 9.239 -14.403 -8.873 1.00 79.62 68 VAL A C 1
ATOM 560 O O . VAL A 1 68 ? 9.223 -15.599 -9.172 1.00 79.62 68 VAL A O 1
ATOM 563 N N . PRO A 1 69 ? 8.336 -13.861 -8.036 1.00 84.62 69 PRO A N 1
ATOM 564 C CA . PRO A 1 69 ? 7.199 -14.616 -7.521 1.00 84.62 69 PRO A CA 1
ATOM 565 C C . PRO A 1 69 ? 6.346 -15.227 -8.639 1.00 84.62 69 PRO A C 1
ATOM 567 O O . PRO A 1 69 ? 6.182 -14.624 -9.696 1.00 84.62 69 PRO A O 1
ATOM 570 N N . GLU A 1 70 ? 5.769 -16.404 -8.392 1.00 88.00 70 GLU A N 1
ATOM 571 C CA . GLU A 1 70 ? 4.884 -17.080 -9.356 1.00 88.00 70 GLU A CA 1
ATOM 572 C C . GLU A 1 70 ? 3.581 -16.307 -9.604 1.00 88.00 70 GLU A C 1
ATOM 574 O O . GLU A 1 70 ? 2.975 -16.435 -10.666 1.00 88.00 70 GLU A O 1
ATOM 579 N N . THR A 1 71 ? 3.165 -15.485 -8.639 1.00 90.69 71 THR A N 1
ATOM 580 C CA . THR A 1 71 ? 1.958 -14.662 -8.704 1.00 90.69 71 THR A CA 1
ATOM 581 C C . THR A 1 71 ? 2.219 -13.278 -8.133 1.00 90.69 71 THR A C 1
ATOM 583 O O . THR A 1 71 ? 3.057 -13.097 -7.243 1.00 90.69 71 THR A O 1
ATOM 586 N N . HIS A 1 72 ? 1.458 -12.303 -8.614 1.00 90.50 72 HIS A N 1
ATOM 587 C CA . HIS A 1 72 ? 1.398 -10.981 -8.010 1.00 90.50 72 HIS A CA 1
ATOM 588 C C . HIS A 1 72 ? 0.801 -11.022 -6.596 1.00 90.50 72 HIS A C 1
ATOM 590 O O . HIS A 1 72 ? 0.088 -11.975 -6.258 1.00 90.50 72 HIS A O 1
ATOM 596 N N . PRO A 1 73 ? 1.109 -10.015 -5.758 1.00 91.50 73 PRO A N 1
ATOM 597 C CA . PRO A 1 73 ? 0.500 -9.873 -4.447 1.00 91.50 73 PRO A CA 1
ATOM 598 C C . PRO A 1 73 ? -1.029 -9.783 -4.509 1.00 91.50 73 PRO A C 1
ATOM 600 O O . PRO A 1 73 ? -1.570 -9.109 -5.381 1.00 91.50 73 PRO A O 1
ATOM 603 N N . ALA A 1 74 ? -1.719 -10.382 -3.539 1.00 92.06 74 ALA A N 1
ATOM 604 C CA . ALA A 1 74 ? -3.176 -10.292 -3.441 1.00 92.06 74 ALA A CA 1
ATOM 605 C C . ALA A 1 74 ? -3.668 -8.901 -3.008 1.00 92.06 74 ALA A C 1
ATOM 607 O O . ALA A 1 74 ? -4.776 -8.491 -3.344 1.00 92.06 74 ALA A O 1
ATOM 608 N N . TYR A 1 75 ? -2.842 -8.184 -2.249 1.00 92.56 75 TYR A N 1
ATOM 609 C CA . TYR A 1 75 ? -3.074 -6.814 -1.802 1.00 92.56 75 TYR A CA 1
ATOM 610 C C . TYR A 1 75 ? -1.733 -6.110 -1.558 1.00 92.56 75 TYR A C 1
ATOM 612 O O . TYR A 1 75 ? -0.717 -6.753 -1.273 1.00 92.56 75 TYR A O 1
ATOM 620 N N . ALA A 1 76 ? -1.719 -4.783 -1.664 1.00 90.50 76 ALA A N 1
ATOM 621 C CA . ALA A 1 76 ? -0.521 -3.960 -1.510 1.00 90.50 76 ALA A CA 1
ATOM 622 C C . ALA A 1 76 ? -0.221 -3.605 -0.047 1.00 90.50 76 ALA A C 1
ATOM 624 O O . ALA A 1 76 ? 0.942 -3.500 0.340 1.00 90.50 76 ALA A O 1
ATOM 625 N N . ALA A 1 77 ? -1.258 -3.409 0.768 1.00 91.19 77 ALA A N 1
ATOM 626 C CA . ALA A 1 77 ? -1.131 -3.057 2.179 1.00 91.19 77 ALA A CA 1
ATOM 627 C C . ALA A 1 77 ? -2.392 -3.450 2.954 1.00 91.19 77 ALA A C 1
ATOM 629 O O . ALA A 1 77 ? -3.462 -3.603 2.370 1.00 91.19 77 ALA A O 1
ATOM 630 N N . ALA A 1 78 ? -2.268 -3.581 4.271 1.00 92.88 78 ALA A N 1
ATOM 631 C CA . ALA A 1 78 ? -3.399 -3.744 5.173 1.00 92.88 78 ALA A CA 1
ATOM 632 C C . ALA A 1 78 ? -3.147 -2.949 6.459 1.00 92.88 78 ALA A C 1
ATOM 634 O O . ALA A 1 78 ? -2.023 -2.947 6.965 1.00 92.88 78 ALA A O 1
ATOM 635 N N . MET A 1 79 ? -4.176 -2.283 6.980 1.00 93.38 79 MET A N 1
ATOM 636 C CA . MET A 1 79 ? -4.121 -1.521 8.229 1.00 93.38 79 MET A CA 1
ATOM 637 C C . MET A 1 79 ? -5.479 -1.506 8.932 1.00 93.38 79 MET A C 1
ATOM 639 O O . MET A 1 79 ? -6.506 -1.699 8.289 1.00 93.38 79 MET A O 1
ATOM 643 N N . SER A 1 80 ? -5.485 -1.265 10.239 1.00 93.44 80 SER A N 1
ATOM 644 C CA . SER A 1 80 ? -6.720 -1.063 11.004 1.00 93.44 80 SER A CA 1
ATOM 645 C C . SER A 1 80 ? -6.957 0.422 11.258 1.00 93.44 80 SER A C 1
ATOM 647 O O . SER A 1 80 ? -5.994 1.169 11.444 1.00 93.44 80 SER A O 1
ATOM 649 N N . ASP A 1 81 ? -8.222 0.838 11.286 1.00 93.88 81 ASP A N 1
ATOM 650 C CA . ASP A 1 81 ? -8.616 2.180 11.722 1.00 93.88 81 ASP A CA 1
ATOM 651 C C . ASP A 1 81 ? -8.958 2.238 13.221 1.00 93.88 81 ASP A C 1
ATOM 653 O O . ASP A 1 81 ? -8.991 1.214 13.908 1.00 93.88 81 ASP A O 1
ATOM 657 N N . LEU A 1 82 ? -9.203 3.446 13.743 1.00 92.75 82 LEU A N 1
ATOM 658 C CA . LEU A 1 82 ? -9.567 3.652 15.154 1.00 92.75 82 LEU A CA 1
ATOM 659 C C . LEU A 1 82 ? -10.945 3.076 15.535 1.00 92.75 82 LEU A C 1
ATOM 661 O O . LEU A 1 82 ? -11.272 3.021 16.719 1.00 92.75 82 LEU A O 1
ATOM 665 N N . ALA A 1 83 ? -11.741 2.637 14.558 1.00 90.25 83 ALA A N 1
ATOM 666 C CA . ALA A 1 83 ? -13.054 2.025 14.742 1.00 90.25 83 ALA A CA 1
ATOM 667 C C . ALA A 1 83 ? -13.043 0.504 14.467 1.00 90.25 83 ALA A C 1
ATOM 669 O O . ALA A 1 83 ? -14.097 -0.087 14.230 1.00 90.25 83 ALA A O 1
ATOM 670 N N . ASP A 1 84 ? -11.865 -0.134 14.514 1.00 90.06 84 ASP A N 1
ATOM 671 C CA . ASP A 1 84 ? -11.642 -1.569 14.283 1.00 90.06 84 ASP A CA 1
ATOM 672 C C . ASP A 1 84 ? -12.025 -2.076 12.876 1.00 90.06 84 ASP A C 1
ATOM 674 O O . ASP A 1 84 ? -12.132 -3.289 12.652 1.00 90.06 84 ASP A O 1
ATOM 678 N N . HIS A 1 85 ? -12.181 -1.186 11.892 1.00 93.56 85 HIS A N 1
ATOM 679 C CA . HIS A 1 85 ? -12.304 -1.609 10.500 1.00 93.56 85 HIS A CA 1
ATOM 680 C C . HIS A 1 85 ? -10.936 -1.981 9.941 1.00 93.56 85 HIS A C 1
ATOM 682 O O . HIS A 1 85 ? -9.935 -1.302 10.178 1.00 93.56 85 HIS A O 1
ATOM 688 N N . LEU A 1 86 ? -10.906 -3.036 9.133 1.00 94.06 86 LEU A N 1
ATOM 689 C CA . LEU A 1 86 ? -9.718 -3.428 8.386 1.00 94.06 86 LEU A CA 1
ATOM 690 C C . LEU A 1 86 ? -9.766 -2.788 6.998 1.00 94.06 86 LEU A C 1
ATOM 692 O O . LEU A 1 86 ? -10.694 -3.022 6.230 1.00 94.06 86 LEU A O 1
ATOM 696 N N . TRP A 1 87 ? -8.735 -2.025 6.674 1.00 95.12 87 TRP A N 1
ATOM 697 C CA . TRP A 1 87 ? -8.521 -1.386 5.386 1.00 95.12 87 TRP A CA 1
ATOM 698 C C . TRP A 1 87 ? -7.467 -2.168 4.622 1.00 95.12 87 TRP A C 1
ATOM 700 O O . TRP A 1 87 ? -6.349 -2.350 5.105 1.00 95.12 87 TRP A O 1
ATOM 710 N N . VAL A 1 88 ? -7.810 -2.631 3.425 1.00 95.19 88 VAL A N 1
ATOM 711 C CA . VAL A 1 88 ? -6.910 -3.411 2.576 1.00 95.19 88 VAL A CA 1
ATOM 712 C C . VAL A 1 88 ? -6.744 -2.698 1.251 1.00 95.19 88 VAL A C 1
ATOM 714 O O . VAL A 1 88 ? -7.709 -2.524 0.514 1.00 95.19 88 VAL A O 1
ATOM 717 N N . ARG A 1 89 ? -5.519 -2.277 0.952 1.00 93.75 89 ARG A N 1
ATOM 718 C CA . ARG A 1 89 ? -5.191 -1.621 -0.309 1.00 93.75 89 ARG A CA 1
ATOM 719 C C . ARG A 1 89 ? -5.045 -2.671 -1.394 1.00 93.75 89 ARG A C 1
ATOM 721 O O . ARG A 1 89 ? -4.198 -3.558 -1.274 1.00 93.75 89 ARG A O 1
ATOM 728 N N . GLU A 1 90 ? -5.821 -2.547 -2.457 1.00 91.81 90 GLU A N 1
ATOM 729 C CA . GLU A 1 90 ? -5.728 -3.434 -3.609 1.00 91.81 90 GLU A CA 1
ATOM 730 C C . GLU A 1 90 ? -4.358 -3.280 -4.298 1.00 91.81 90 GLU A C 1
ATOM 732 O O . GLU A 1 90 ? -3.714 -2.226 -4.243 1.00 91.81 90 GLU A O 1
ATOM 737 N N . TYR A 1 91 ? -3.867 -4.372 -4.885 1.00 89.81 91 TYR A N 1
ATOM 738 C CA . TYR A 1 91 ? -2.621 -4.363 -5.644 1.00 89.81 91 TYR A CA 1
ATOM 739 C C . TYR A 1 91 ? -2.917 -4.050 -7.112 1.00 89.81 91 TYR A C 1
ATOM 741 O O . TYR A 1 91 ? -3.615 -4.818 -7.768 1.00 89.81 91 TYR A O 1
ATOM 749 N N . ASN A 1 92 ? -2.361 -2.951 -7.622 1.00 88.75 92 ASN A N 1
ATOM 750 C CA . ASN A 1 92 ? -2.445 -2.602 -9.041 1.00 88.75 92 ASN A CA 1
ATOM 751 C C . ASN A 1 92 ? -1.333 -3.328 -9.804 1.00 88.75 92 ASN A C 1
ATOM 753 O O . ASN A 1 92 ? -0.174 -3.309 -9.368 1.00 88.75 92 ASN A O 1
ATOM 757 N N . LEU A 1 93 ? -1.657 -3.955 -10.937 1.00 88.88 93 LEU A N 1
ATOM 758 C CA . LEU A 1 93 ? -0.638 -4.630 -11.733 1.00 88.88 93 LEU A CA 1
ATOM 759 C C . LEU A 1 93 ? 0.278 -3.588 -12.398 1.00 88.88 93 LEU A C 1
ATOM 761 O O . LEU A 1 93 ? -0.195 -2.557 -12.887 1.00 88.88 93 LEU A O 1
ATOM 765 N N . PRO A 1 94 ? 1.596 -3.848 -12.481 1.00 88.88 94 PRO A N 1
ATOM 766 C CA . PRO A 1 94 ? 2.494 -2.976 -13.224 1.00 88.88 94 PRO A CA 1
ATOM 767 C C . PRO A 1 94 ? 2.028 -2.803 -14.677 1.00 88.88 94 PRO A C 1
ATOM 769 O O . PRO A 1 94 ? 1.873 -3.787 -15.402 1.00 88.88 94 PRO A O 1
ATOM 772 N N . GLY A 1 95 ? 1.845 -1.551 -15.103 1.00 84.81 95 GLY A N 1
ATOM 773 C CA . GLY A 1 95 ? 1.389 -1.199 -16.452 1.00 84.81 95 GLY A CA 1
ATOM 774 C C . GLY A 1 95 ? -0.102 -0.868 -16.579 1.00 84.81 95 GLY A C 1
ATOM 775 O O . GLY A 1 95 ? -0.511 -0.431 -17.651 1.00 84.81 95 GLY A O 1
ATOM 776 N N . GLU A 1 96 ? -0.901 -1.004 -15.515 1.00 84.06 96 GLU A N 1
ATOM 777 C CA . GLU A 1 96 ? -2.312 -0.568 -15.502 1.00 84.06 96 GLU A CA 1
ATOM 778 C C . GLU A 1 96 ? -2.487 0.954 -15.311 1.00 84.06 96 GLU A C 1
ATOM 780 O O . GLU A 1 96 ? -3.591 1.473 -15.464 1.00 84.06 96 GLU A O 1
ATOM 785 N N . GLY A 1 97 ? -1.391 1.683 -15.065 1.00 69.88 97 GLY A N 1
ATOM 786 C CA . GLY A 1 97 ? -1.359 3.138 -14.884 1.00 69.88 97 GLY A CA 1
ATOM 787 C C . GLY A 1 97 ? -1.477 3.583 -13.423 1.00 69.88 97 GLY A C 1
ATOM 788 O O . GLY A 1 97 ? -1.6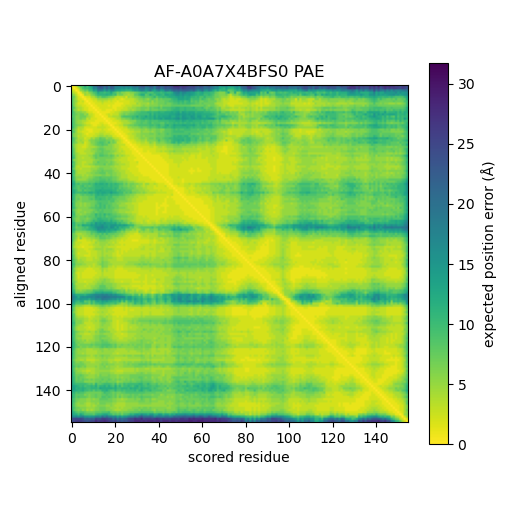19 2.765 -12.513 1.00 69.88 97 GLY A O 1
ATOM 789 N N . ASP A 1 98 ? -1.417 4.900 -13.207 1.00 63.97 98 ASP A N 1
ATOM 790 C CA . ASP A 1 98 ? -1.573 5.540 -11.894 1.00 63.97 98 ASP A CA 1
ATOM 791 C C . ASP A 1 98 ? -3.053 5.615 -11.495 1.00 63.97 98 ASP A C 1
ATOM 793 O O . ASP A 1 98 ? -3.652 6.688 -11.422 1.00 63.97 98 ASP A O 1
ATOM 797 N N . ALA A 1 99 ? -3.679 4.458 -11.284 1.00 68.75 99 ALA A N 1
ATOM 798 C CA . ALA A 1 99 ? -4.997 4.420 -10.665 1.00 68.75 99 ALA A CA 1
ATOM 799 C C . ALA A 1 99 ? -4.895 4.902 -9.210 1.00 68.75 99 ALA A C 1
ATOM 801 O O . ALA A 1 99 ? -3.951 4.547 -8.490 1.00 68.75 99 ALA A O 1
ATOM 802 N N . GLU A 1 100 ? -5.875 5.696 -8.771 1.00 77.81 100 GLU A N 1
ATOM 803 C CA . GLU A 1 100 ? -5.993 6.079 -7.366 1.00 77.81 100 GLU A CA 1
ATOM 804 C C . GLU A 1 100 ? -5.992 4.818 -6.487 1.00 77.81 100 GLU A C 1
ATOM 806 O O . GLU A 1 100 ? -6.601 3.808 -6.855 1.00 77.81 100 GLU A O 1
ATOM 811 N N . PRO A 1 101 ? -5.274 4.813 -5.347 1.00 79.69 101 PRO A N 1
ATOM 812 C CA . PRO A 1 101 ? -5.271 3.654 -4.473 1.00 79.69 101 PRO A CA 1
ATOM 813 C C . PRO A 1 101 ? -6.693 3.283 -4.045 1.00 79.69 101 PRO A C 1
ATOM 815 O O . PRO A 1 101 ? -7.342 4.040 -3.323 1.00 79.69 101 PRO A O 1
ATOM 818 N N . ALA A 1 102 ? -7.140 2.101 -4.468 1.00 90.94 102 ALA A N 1
ATOM 819 C CA . ALA A 1 102 ? -8.407 1.523 -4.059 1.00 90.94 102 ALA A CA 1
ATOM 820 C C . ALA A 1 102 ? -8.231 0.711 -2.770 1.00 90.94 102 ALA A C 1
ATOM 822 O O . ALA A 1 102 ? -7.314 -0.106 -2.637 1.00 90.94 102 ALA A O 1
ATOM 823 N N . TRP A 1 103 ? -9.137 0.926 -1.826 1.00 94.19 103 TRP A N 1
ATOM 824 C CA . TRP A 1 103 ? -9.179 0.270 -0.530 1.00 94.19 103 TRP A CA 1
ATOM 825 C C . TRP A 1 103 ? -10.472 -0.518 -0.389 1.00 94.19 103 TRP A C 1
ATOM 827 O O . TRP A 1 103 ? -11.555 0.041 -0.545 1.00 94.19 103 TRP A O 1
ATOM 837 N N . THR A 1 104 ? -10.370 -1.796 -0.037 1.00 94.56 104 THR A N 1
ATOM 838 C CA . THR A 1 104 ? -11.501 -2.582 0.463 1.00 94.56 104 THR A CA 1
ATOM 839 C C . THR A 1 104 ? -11.567 -2.435 1.980 1.00 94.56 104 THR A C 1
ATOM 841 O O . THR A 1 104 ? -10.584 -2.699 2.677 1.00 94.56 104 THR A O 1
ATOM 844 N N . ILE A 1 105 ? -12.725 -2.027 2.498 1.00 94.19 105 ILE A N 1
ATOM 845 C CA . ILE A 1 105 ? -12.950 -1.802 3.929 1.00 94.19 105 ILE A CA 1
ATOM 846 C C . ILE A 1 105 ? -13.811 -2.938 4.473 1.00 94.19 105 ILE A C 1
ATOM 848 O O . ILE A 1 105 ? -14.877 -3.236 3.930 1.00 94.19 105 ILE A O 1
ATOM 852 N N . PHE A 1 106 ? -13.363 -3.558 5.560 1.00 93.50 106 PHE A N 1
ATOM 853 C CA . PHE A 1 106 ? -14.058 -4.644 6.240 1.00 93.50 106 PHE A CA 1
ATOM 854 C C . PHE A 1 106 ? -14.504 -4.222 7.640 1.00 93.50 106 PHE A C 1
ATOM 856 O O . PHE A 1 106 ? -13.764 -3.546 8.354 1.00 93.50 106 PHE A O 1
ATOM 863 N N . ASP A 1 107 ? -15.683 -4.681 8.055 1.00 91.50 107 ASP A N 1
ATOM 864 C CA . ASP A 1 107 ? -16.161 -4.545 9.429 1.00 91.50 107 ASP A CA 1
ATOM 865 C C . ASP A 1 107 ? -15.329 -5.394 10.419 1.00 91.50 107 ASP A C 1
ATOM 867 O O . ASP A 1 107 ? -14.585 -6.310 10.016 1.00 91.50 107 ASP A O 1
ATOM 871 N N . PRO A 1 108 ? -15.471 -5.148 11.736 1.00 90.31 108 PRO A N 1
ATOM 872 C CA . PRO A 1 108 ? -14.811 -5.956 12.760 1.00 90.31 108 PRO A CA 1
ATOM 873 C C . PRO A 1 108 ? -15.142 -7.459 12.688 1.00 90.31 108 PRO A C 1
ATOM 875 O O . PRO A 1 108 ? -14.344 -8.279 13.149 1.00 90.31 108 PRO A O 1
ATOM 878 N N . ASP A 1 109 ? -16.234 -7.861 12.026 1.00 88.81 109 ASP A N 1
ATOM 879 C CA . ASP A 1 109 ? -16.634 -9.257 11.782 1.00 88.81 109 ASP A CA 1
ATOM 880 C C . ASP A 1 109 ? -16.064 -9.850 10.475 1.00 88.81 109 ASP A C 1
ATOM 882 O O . ASP A 1 109 ? -16.010 -11.068 10.315 1.00 88.81 109 ASP A O 1
ATOM 886 N N . GLY A 1 110 ? -15.517 -9.026 9.577 1.00 89.62 110 GLY A N 1
ATOM 887 C CA . GLY A 1 110 ? -14.810 -9.420 8.353 1.00 89.62 110 GLY A CA 1
AT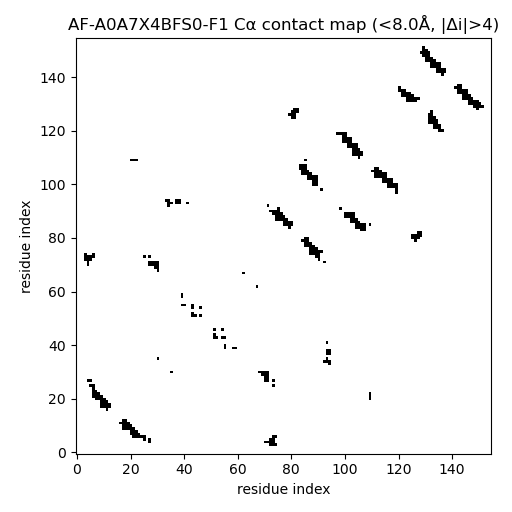OM 888 C C . GLY A 1 110 ? -15.677 -9.361 7.109 1.00 89.62 110 GLY A C 1
ATOM 889 O O . GLY A 1 110 ? -15.305 -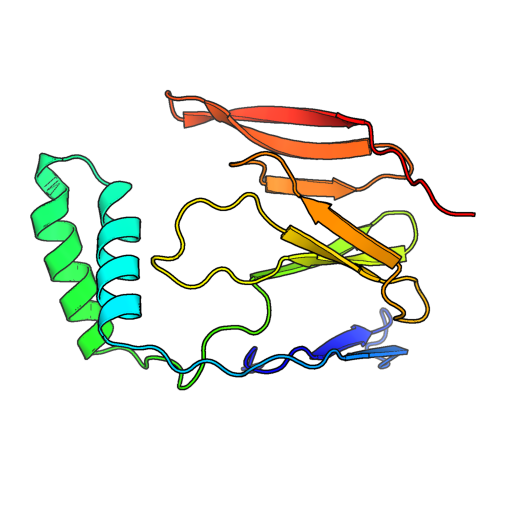9.934 6.086 1.00 89.62 110 GLY A O 1
ATOM 890 N N . ARG A 1 111 ? -16.829 -8.698 7.191 1.00 91.31 111 ARG A N 1
ATOM 891 C CA . ARG A 1 111 ? -17.702 -8.431 6.053 1.00 91.31 111 ARG A CA 1
ATOM 892 C C . ARG A 1 111 ? -17.230 -7.174 5.348 1.00 91.31 111 ARG A C 1
ATOM 894 O O . ARG A 1 111 ? -16.844 -6.209 5.996 1.00 91.31 111 ARG A O 1
ATOM 901 N N . VAL A 1 112 ? -17.285 -7.178 4.021 1.00 92.56 112 VAL A N 1
ATOM 902 C CA . VAL A 1 112 ? -16.995 -5.983 3.224 1.00 92.56 112 VAL A CA 1
ATOM 903 C C . VAL A 1 112 ? -18.059 -4.925 3.522 1.00 92.56 112 VAL A C 1
ATOM 905 O O . VAL A 1 112 ? -19.248 -5.187 3.348 1.00 92.56 112 VAL A O 1
ATOM 908 N N . LEU A 1 113 ? -17.626 -3.746 3.964 1.00 92.38 113 LEU A N 1
ATOM 909 C CA . LEU A 1 113 ? -18.467 -2.561 4.148 1.00 92.38 113 LEU A CA 1
ATOM 910 C C . LEU A 1 113 ? -18.531 -1.715 2.881 1.00 92.38 113 LEU A C 1
ATOM 912 O O . LEU A 1 113 ? -19.568 -1.130 2.583 1.00 92.38 113 LEU A O 1
ATOM 916 N N . GLY A 1 114 ? -17.431 -1.657 2.132 1.00 91.69 114 GLY A N 1
ATOM 917 C CA . GLY A 1 114 ? -17.369 -0.877 0.908 1.00 91.69 114 GLY A CA 1
ATOM 918 C C . GLY A 1 114 ? -15.964 -0.742 0.347 1.00 91.69 114 GLY A C 1
ATOM 919 O O . GLY A 1 114 ? -15.015 -1.369 0.825 1.00 91.69 114 GLY A O 1
ATOM 920 N N . PHE A 1 115 ? -15.872 0.102 -0.676 1.00 91.94 115 PHE A N 1
ATOM 921 C CA . PHE A 1 115 ? -14.641 0.442 -1.372 1.00 91.94 115 PHE A CA 1
ATOM 922 C C . PHE A 1 115 ? -14.415 1.948 -1.295 1.00 91.94 115 PHE A C 1
ATOM 924 O O . PHE A 1 115 ? -15.379 2.716 -1.307 1.00 91.94 115 PHE A O 1
ATOM 931 N N . MET A 1 116 ? -13.155 2.362 -1.218 1.00 92.06 116 MET A N 1
ATOM 932 C CA . MET A 1 116 ? -12.776 3.768 -1.170 1.00 92.06 116 MET A CA 1
ATOM 933 C C . MET A 1 116 ? -11.538 4.021 -2.015 1.00 92.06 116 MET A C 1
ATOM 935 O O . MET A 1 116 ? -10.563 3.284 -1.913 1.00 92.06 116 MET A O 1
ATOM 939 N N . GLU A 1 117 ? -11.566 5.086 -2.802 1.00 92.69 117 GLU A N 1
ATOM 940 C CA . GLU A 1 117 ? -10.383 5.620 -3.468 1.00 92.69 117 GLU A CA 1
ATOM 941 C C . GLU A 1 117 ? -9.804 6.749 -2.618 1.00 92.69 117 GLU A C 1
ATOM 943 O O . GLU A 1 117 ? -10.532 7.500 -1.963 1.00 92.69 117 GLU A O 1
ATOM 948 N N . THR A 1 118 ? -8.480 6.841 -2.584 1.00 90.94 118 THR A N 1
ATOM 949 C CA . THR A 1 118 ? -7.775 7.926 -1.894 1.00 90.94 118 THR A CA 1
ATOM 950 C C . THR A 1 118 ? -6.966 8.740 -2.889 1.00 90.94 118 THR A C 1
ATOM 952 O O . THR A 1 118 ? -6.487 8.156 -3.861 1.00 90.94 118 THR A O 1
ATOM 955 N N . PRO A 1 119 ? -6.741 10.044 -2.639 1.00 88.38 119 PRO A N 1
ATOM 956 C CA . PRO A 1 119 ? -5.972 10.885 -3.546 1.00 88.38 119 PRO A CA 1
ATOM 957 C C . PRO A 1 119 ? -4.632 10.258 -3.940 1.00 88.38 119 PRO A C 1
ATOM 959 O O . PRO A 1 119 ? -3.917 9.698 -3.099 1.00 88.38 119 PRO A O 1
ATOM 962 N N . ALA A 1 120 ? -4.274 10.382 -5.218 1.00 84.38 120 ALA A N 1
ATOM 963 C CA . ALA A 1 120 ? -2.988 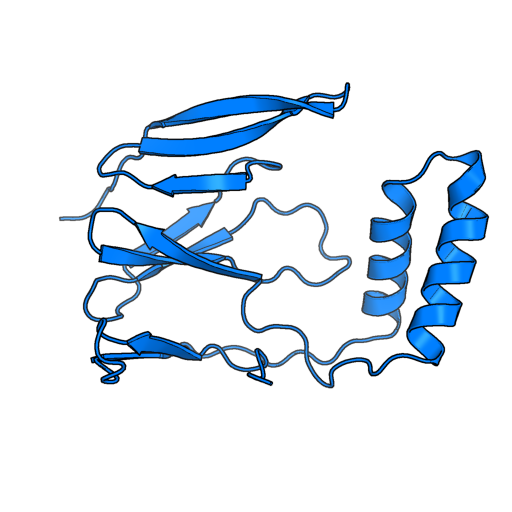9.913 -5.716 1.00 84.38 120 ALA A CA 1
ATOM 964 C C . ALA A 1 120 ? -1.825 10.507 -4.896 1.00 84.38 120 ALA A C 1
ATOM 966 O O . ALA A 1 120 ? -1.808 11.690 -4.556 1.00 84.38 120 ALA A O 1
ATOM 967 N N . GLY A 1 121 ? -0.850 9.664 -4.548 1.00 85.75 121 GLY A N 1
ATOM 968 C CA . GLY A 1 121 ? 0.308 10.062 -3.742 1.00 85.75 121 GLY A CA 1
ATOM 969 C C . GLY A 1 121 ? 0.051 10.202 -2.235 1.00 85.75 121 GLY A C 1
ATOM 970 O O . GLY A 1 121 ? 1.011 10.428 -1.496 1.00 85.75 121 GLY A O 1
ATOM 971 N N . LEU A 1 122 ? -1.187 10.028 -1.751 1.00 91.81 122 LEU A N 1
ATOM 972 C CA . LEU A 1 122 ? -1.473 10.015 -0.317 1.00 91.81 122 LEU A CA 1
ATOM 973 C C . LEU A 1 122 ? -0.995 8.705 0.323 1.00 91.81 122 LEU A C 1
ATOM 975 O O . LEU A 1 122 ? -1.498 7.619 0.037 1.00 91.81 122 LEU A O 1
ATOM 979 N N . SER A 1 123 ? -0.041 8.816 1.241 1.00 91.94 123 SER A N 1
ATOM 980 C CA . SER A 1 123 ? 0.374 7.722 2.119 1.00 91.94 123 SER A CA 1
ATOM 981 C C . SER A 1 123 ? -0.369 7.844 3.444 1.00 91.94 123 SER A C 1
ATOM 983 O O . SER A 1 123 ? -0.078 8.746 4.228 1.00 91.94 123 SER A O 1
ATOM 985 N N . ILE A 1 124 ? -1.350 6.970 3.676 1.00 94.88 124 ILE A N 1
ATOM 986 C CA . ILE A 1 124 ? -2.176 6.983 4.892 1.00 94.88 124 ILE A CA 1
ATOM 987 C C . ILE A 1 124 ? -1.346 6.530 6.096 1.00 94.88 124 ILE A C 1
ATOM 989 O O . ILE A 1 124 ? -0.691 5.489 6.047 1.00 94.88 124 ILE A O 1
ATOM 993 N N . PHE A 1 125 ? -1.416 7.299 7.182 1.00 93.31 125 PHE A N 1
ATOM 994 C CA . PHE A 1 125 ? -0.825 6.953 8.478 1.00 93.31 125 PHE A CA 1
ATOM 995 C C . PHE A 1 125 ? -1.881 6.586 9.509 1.00 93.31 125 PHE A C 1
ATOM 997 O O . PHE A 1 125 ? -1.659 5.688 10.316 1.00 93.31 125 PHE A O 1
ATOM 1004 N N . GLU A 1 126 ? -3.024 7.266 9.475 1.00 95.06 126 GLU A N 1
ATOM 1005 C CA . GLU A 1 126 ? -4.097 7.069 10.437 1.00 95.06 126 GLU A CA 1
ATOM 1006 C C . GLU A 1 126 ? -5.452 7.281 9.769 1.00 95.06 126 GLU A C 1
ATOM 1008 O O . GLU A 1 126 ? -5.624 8.159 8.920 1.00 95.06 126 GLU A O 1
ATOM 1013 N N . VAL A 1 127 ? -6.420 6.474 10.183 1.00 96.25 127 VAL A N 1
ATOM 1014 C CA . VAL A 1 127 ? -7.823 6.639 9.826 1.00 96.25 127 VAL A CA 1
ATOM 1015 C C . VAL A 1 127 ? -8.602 6.760 11.129 1.00 96.25 127 VAL A C 1
ATOM 1017 O O . VAL A 1 127 ? -8.649 5.821 11.928 1.00 96.25 127 VAL A O 1
ATOM 1020 N N . GLY A 1 128 ? -9.174 7.938 11.350 1.00 94.50 128 GLY A N 1
ATOM 1021 C CA . GLY A 1 128 ? -10.009 8.237 12.502 1.00 94.50 128 GLY A CA 1
ATOM 1022 C C . GLY A 1 128 ? -11.477 7.879 12.286 1.00 94.50 128 GLY A C 1
ATOM 1023 O O . GLY A 1 128 ? -11.859 7.196 11.328 1.00 94.50 128 GLY A O 1
ATOM 1024 N N . GLU A 1 129 ? -12.325 8.364 13.193 1.00 92.06 129 GLU A N 1
ATOM 1025 C CA . GLU A 1 129 ? -13.778 8.206 13.064 1.00 92.06 129 GLU A CA 1
ATOM 1026 C C . GLU A 1 129 ? -14.307 8.955 11.829 1.00 92.06 129 GLU A C 1
ATOM 1028 O O . GLU A 1 129 ? -15.049 8.373 11.032 1.00 92.06 129 GLU A O 1
ATOM 1033 N N . ASP A 1 130 ? -13.856 10.198 11.637 1.00 94.00 130 ASP A N 1
ATOM 1034 C CA . ASP A 1 130 ? -14.329 11.157 10.631 1.00 94.00 130 ASP A CA 1
ATOM 1035 C C . ASP A 1 130 ? -13.194 11.845 9.845 1.00 94.00 130 ASP A C 1
ATOM 1037 O O . ASP A 1 130 ? -13.425 12.838 9.149 1.00 94.00 130 ASP A O 1
ATOM 1041 N N . TYR A 1 131 ? -11.970 11.306 9.898 1.00 95.12 131 TYR A N 1
ATOM 1042 C CA . TYR A 1 131 ? -10.847 11.804 9.103 1.00 95.12 131 TYR A CA 1
ATOM 1043 C C . TYR A 1 131 ? -9.893 10.713 8.609 1.00 95.12 131 TYR A C 1
ATOM 1045 O O . TYR A 1 131 ? -9.803 9.621 9.168 1.00 95.12 131 TYR A O 1
ATOM 1053 N N . ILE A 1 132 ? -9.121 11.055 7.580 1.00 96.25 132 ILE A N 1
ATOM 1054 C CA . ILE A 1 132 ? -7.928 10.333 7.131 1.00 96.25 132 ILE A CA 1
ATOM 1055 C C . ILE A 1 132 ? -6.738 11.281 7.249 1.00 96.25 132 ILE A C 1
ATOM 1057 O O . ILE A 1 132 ? -6.770 12.392 6.716 1.00 96.25 132 ILE A O 1
ATOM 1061 N N . LEU A 1 133 ? -5.682 10.839 7.928 1.00 96.75 133 LEU A N 1
ATOM 1062 C CA . LEU A 1 133 ? -4.421 11.559 8.055 1.00 96.75 133 LEU A CA 1
ATOM 1063 C C . LEU A 1 133 ? -3.349 10.852 7.224 1.00 96.75 133 LEU A C 1
ATOM 1065 O O . LEU A 1 133 ? -3.090 9.656 7.397 1.00 96.75 133 LEU A O 1
ATOM 1069 N N . GLY A 1 134 ? -2.701 11.595 6.333 1.00 95.88 134 GLY A N 1
ATOM 1070 C CA . GLY A 1 134 ? -1.668 11.054 5.461 1.00 95.88 134 GLY A CA 1
ATOM 1071 C C . GLY A 1 134 ? -0.562 12.050 5.136 1.00 95.88 134 GLY A C 1
ATOM 1072 O O . GLY A 1 134 ? -0.670 13.240 5.435 1.00 95.88 134 GLY A O 1
ATOM 1073 N N . LEU A 1 135 ? 0.503 11.555 4.505 1.00 95.19 135 LEU A N 1
AT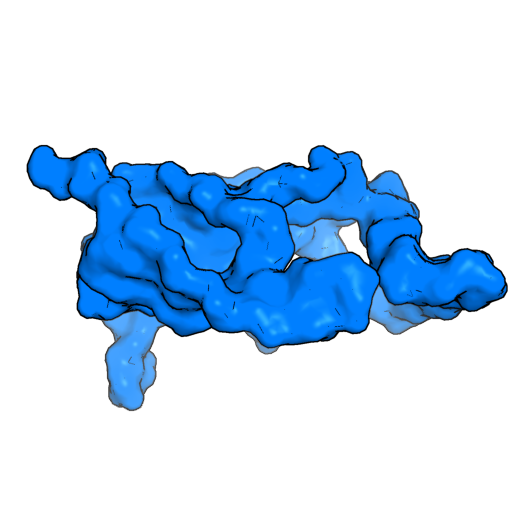OM 1074 C CA . LEU A 1 135 ? 1.525 12.395 3.880 1.00 95.19 135 LEU A CA 1
ATOM 1075 C C . LEU A 1 135 ? 1.354 12.412 2.368 1.00 95.19 135 LEU A C 1
ATOM 1077 O O . LEU A 1 135 ? 1.084 11.384 1.748 1.00 95.19 135 LEU A O 1
ATOM 1081 N N . THR A 1 136 ? 1.604 13.572 1.784 1.00 93.31 136 THR A N 1
ATOM 1082 C CA . THR A 1 136 ? 1.795 13.766 0.344 1.00 93.31 136 THR A CA 1
ATOM 1083 C C . THR A 1 136 ? 3.135 14.438 0.102 1.00 93.31 136 THR A C 1
ATOM 1085 O O . THR A 1 136 ? 3.679 15.066 1.012 1.00 93.31 136 THR A O 1
ATOM 1088 N N . ARG A 1 137 ? 3.636 14.388 -1.130 1.00 91.50 137 ARG A N 1
ATOM 1089 C CA . ARG A 1 137 ? 4.789 15.186 -1.554 1.00 91.50 137 ARG A CA 1
ATOM 1090 C C . ARG A 1 137 ? 4.399 16.119 -2.689 1.00 91.50 137 ARG A C 1
ATOM 1092 O O . ARG A 1 137 ? 3.566 15.745 -3.508 1.00 91.50 137 ARG A O 1
ATOM 1099 N N . ASP A 1 138 ? 4.973 17.316 -2.702 1.00 88.62 138 ASP A N 1
ATOM 1100 C CA . ASP A 1 138 ? 4.862 18.229 -3.841 1.00 88.62 138 ASP A CA 1
ATOM 1101 C C . ASP A 1 138 ? 5.906 17.914 -4.928 1.00 88.62 138 ASP A C 1
ATOM 1103 O O . ASP A 1 138 ? 6.719 16.995 -4.793 1.00 88.62 138 ASP A O 1
ATOM 1107 N N . ASP A 1 139 ? 5.907 18.712 -5.997 1.00 86.12 139 ASP A N 1
ATOM 1108 C CA . ASP A 1 139 ? 6.835 18.573 -7.127 1.00 86.12 139 ASP A CA 1
ATOM 1109 C C . ASP A 1 139 ? 8.312 18.773 -6.736 1.00 86.12 139 ASP A C 1
ATOM 1111 O O . ASP A 1 139 ? 9.215 18.379 -7.475 1.00 86.12 139 ASP A O 1
ATOM 1115 N N . LEU A 1 140 ? 8.582 19.383 -5.576 1.00 89.25 140 LEU A N 1
ATOM 1116 C CA . LEU A 1 140 ? 9.927 19.561 -5.023 1.00 89.25 140 LEU A CA 1
ATOM 1117 C C . LEU A 1 140 ? 10.310 18.430 -4.054 1.00 89.25 140 LEU A C 1
ATOM 1119 O O . LEU A 1 140 ? 11.411 18.439 -3.499 1.00 89.25 140 LEU A O 1
ATOM 1123 N N . GLY A 1 141 ? 9.423 17.451 -3.851 1.00 85.69 141 GLY A N 1
ATOM 1124 C CA . GLY A 1 141 ? 9.610 16.326 -2.942 1.00 85.69 141 GLY A CA 1
ATOM 1125 C C . GLY A 1 141 ? 9.416 16.676 -1.465 1.00 85.69 141 GLY A C 1
ATOM 1126 O O . GLY A 1 141 ? 9.770 15.864 -0.608 1.00 85.69 141 GLY A O 1
ATOM 1127 N N . VAL A 1 142 ? 8.876 17.857 -1.147 1.00 93.12 142 VAL A N 1
ATOM 1128 C CA . VAL A 1 142 ? 8.629 18.294 0.232 1.00 93.12 142 VAL A CA 1
ATOM 1129 C C . VAL A 1 142 ? 7.405 17.568 0.782 1.00 93.12 142 VAL A C 1
ATOM 1131 O O . VAL A 1 142 ? 6.362 17.518 0.135 1.00 93.12 142 VAL A O 1
ATOM 1134 N N . GLU A 1 143 ? 7.527 16.994 1.981 1.00 94.50 143 GLU A N 1
ATOM 1135 C CA . GLU A 1 143 ? 6.443 16.259 2.637 1.00 94.50 143 GLU A CA 1
ATOM 1136 C C . GLU A 1 143 ? 5.446 17.200 3.321 1.00 94.50 143 GLU A C 1
ATOM 1138 O O . GLU A 1 143 ? 5.824 18.075 4.102 1.00 94.50 143 GLU A O 1
ATOM 1143 N N . PHE A 1 144 ? 4.158 16.966 3.076 1.00 94.50 144 PHE A N 1
ATOM 1144 C CA . PHE A 1 144 ? 3.050 17.670 3.710 1.00 94.50 144 PHE A CA 1
ATOM 1145 C C . PHE A 1 144 ? 2.131 16.683 4.408 1.00 94.50 144 PHE A C 1
ATOM 1147 O O . PHE A 1 144 ? 1.703 15.696 3.811 1.00 94.50 144 PHE A O 1
ATOM 1154 N N . VAL A 1 145 ? 1.784 16.993 5.656 1.00 95.75 145 VAL A N 1
ATOM 1155 C CA . VAL A 1 145 ? 0.696 16.316 6.363 1.00 95.75 145 VAL A CA 1
ATOM 1156 C C . VAL A 1 145 ? -0.624 16.873 5.847 1.00 95.75 145 VAL A C 1
ATOM 1158 O O . VAL A 1 145 ? -0.862 18.079 5.924 1.00 95.75 145 VAL A O 1
ATOM 1161 N N . GLN A 1 146 ? -1.479 15.993 5.339 1.00 95.06 146 GLN A N 1
ATOM 1162 C CA . GLN A 1 146 ? -2.831 16.323 4.912 1.00 95.06 146 GLN A CA 1
ATOM 1163 C C . GLN A 1 146 ? -3.847 15.566 5.757 1.00 95.06 146 GLN A C 1
ATOM 1165 O O . GLN A 1 146 ? -3.681 14.379 6.041 1.00 95.06 146 GLN A O 1
ATOM 1170 N N . MET A 1 147 ? -4.916 16.266 6.124 1.00 96.12 147 MET A N 1
ATOM 1171 C CA . MET A 1 147 ? -6.071 15.690 6.793 1.00 96.12 147 MET A CA 1
ATOM 1172 C C . MET A 1 147 ? -7.286 15.859 5.889 1.00 96.12 147 MET A C 1
ATOM 1174 O O . MET A 1 147 ? -7.604 16.974 5.474 1.00 96.12 147 MET A O 1
ATOM 1178 N N . TRP A 1 148 ? -7.949 14.750 5.599 1.00 95.06 148 TRP A N 1
ATOM 1179 C CA . TRP A 1 148 ? -9.149 14.684 4.774 1.00 95.06 148 TRP A CA 1
ATOM 1180 C C . TRP A 1 148 ? -10.337 14.308 5.645 1.00 95.06 148 TRP A C 1
ATOM 1182 O O . TRP A 1 148 ? -10.204 13.450 6.512 1.00 95.06 148 TRP A O 1
ATOM 1192 N N . THR A 1 149 ? -11.494 14.924 5.415 1.00 94.81 149 THR A N 1
ATOM 1193 C CA . THR A 1 149 ? -12.740 14.504 6.066 1.00 94.81 149 THR A CA 1
ATOM 1194 C C . THR A 1 149 ? -13.175 13.147 5.521 1.00 94.81 149 THR A C 1
ATOM 1196 O O . THR A 1 149 ? -13.156 12.922 4.312 1.00 94.81 149 THR A O 1
ATOM 1199 N N . LEU A 1 150 ? -13.585 12.255 6.417 1.00 93.25 150 LEU A N 1
ATOM 1200 C CA . LEU A 1 150 ? -14.100 10.932 6.107 1.00 93.25 150 LEU A CA 1
ATOM 1201 C C . LEU A 1 150 ? -15.587 10.873 6.445 1.00 93.25 150 LEU A C 1
ATOM 1203 O O . LEU A 1 150 ? -15.981 10.898 7.608 1.00 93.25 150 LEU A O 1
ATOM 1207 N N . GLU A 1 151 ? -16.417 10.738 5.416 1.00 90.94 151 GLU A N 1
ATOM 1208 C CA . GLU A 1 151 ? -17.851 10.532 5.583 1.00 90.94 151 GLU A CA 1
ATOM 1209 C C . GLU A 1 151 ? -18.198 9.054 5.400 1.00 90.94 151 GLU A C 1
ATOM 1211 O O . GLU A 1 151 ? -18.057 8.481 4.319 1.00 90.94 151 GLU A O 1
ATOM 1216 N N . ARG A 1 152 ? -18.687 8.423 6.469 1.00 84.06 152 ARG A N 1
ATOM 1217 C CA . ARG A 1 152 ? -19.123 7.023 6.449 1.00 84.06 152 ARG A CA 1
ATOM 1218 C C . ARG A 1 152 ? -20.625 6.974 6.201 1.00 84.06 152 ARG A C 1
ATOM 1220 O O . ARG A 1 152 ? -21.434 7.140 7.111 1.00 84.06 152 ARG A O 1
ATOM 1227 N N . SER A 1 153 ? -21.014 6.762 4.951 1.00 74.44 153 SER A N 1
ATOM 1228 C CA . SER A 1 153 ? -22.415 6.580 4.571 1.00 74.44 153 SER A CA 1
ATOM 1229 C C . SER A 1 153 ? -22.833 5.123 4.805 1.00 74.44 153 SER A C 1
ATOM 1231 O O . SER A 1 153 ? -22.833 4.299 3.900 1.00 74.44 153 SER A O 1
ATOM 1233 N N . GLY A 1 154 ? -23.175 4.784 6.050 1.00 59.66 154 GLY A N 1
ATOM 1234 C CA . GLY A 1 154 ? -23.667 3.447 6.387 1.00 59.66 154 GLY A CA 1
ATOM 1235 C C . GLY A 1 154 ? -24.160 3.345 7.826 1.00 59.66 154 GLY A C 1
ATOM 1236 O O . GLY A 1 154 ? -23.362 3.368 8.759 1.00 59.66 154 GLY A O 1
ATOM 1237 N N . ARG A 1 155 ? -25.480 3.228 7.993 1.00 43.38 155 ARG A N 1
ATOM 1238 C CA . ARG A 1 155 ? -26.140 2.772 9.218 1.00 43.38 155 ARG A CA 1
ATOM 1239 C C . ARG A 1 155 ? -27.072 1.625 8.869 1.00 43.38 155 ARG A C 1
ATOM 1241 O O . ARG A 1 155 ? -27.681 1.707 7.778 1.00 43.38 155 ARG A O 1
#

Foldseek 3Di:
DDDQQAQWDWDADPVRHTPDIAHDDADWAFDDPQLLLLVLQVVLVPDDPVCSVVSSVVSVVVVVVDDDDRTDGQFDDWDAAPQRKIWTWGDDGRPPDQDFTKIFIADNVNHTLDIDGDDGQWDFDHDYPFWTWTWHADPVRDIDIDIDTHDRPDD

Secondary structure (DSSP, 8-state):
----SS-EEEEE-TTS-EEEEEE-----PPPPHHHHHHHHHHHHHTS-HHHHHHHHHHHHHHHHHSPPPSS--S-SEEEE-TTSPEEEEPPPPTTS-----EEEEE-TTS-EEEEEE--TT-EEEEE-SSEEEEEEE-TT--EEEEEEE------